Protein AF-A0A9E1QEB3-F1 (afdb_monomer_lite)

Foldseek 3Di:
DDVVVVVVVVVVVVVVVVVVVVVVCVVVCVVVCVVVVVVVVVCPDPDPPDDPDPDDDD

Secondary structure (DSSP, 8-state):
--THHHHHHHHHHHHHHHHHHHHHHHHTTTTHHHHHHHHHHH-------S-TT-----

Structure (mmCIF, N/CA/C/O backbone):
data_AF-A0A9E1QEB3-F1
#
_entry.id   AF-A0A9E1QEB3-F1
#
loop_
_atom_site.group_PDB
_atom_site.id
_atom_site.type_symbol
_atom_site.label_atom_id
_atom_site.label_alt_id
_atom_site.label_comp_id
_atom_site.label_asym_id
_atom_site.label_entity_id
_atom_site.label_seq_id
_atom_site.pdbx_PDB_ins_code
_atom_site.Cartn_x
_atom_site.Cartn_y
_atom_site.Cartn_z
_atom_site.occupancy
_atom_site.B_iso_or_equiv
_atom_site.auth_seq_id
_atom_site.auth_comp_id
_atom_site.auth_asym_id
_atom_site.auth_atom_id
_atom_site.pdbx_PDB_model_num
ATOM 1 N N . MET A 1 1 ? 15.206 -2.925 -27.901 1.00 70.00 1 MET A N 1
ATOM 2 C CA . MET A 1 1 ? 14.788 -2.249 -26.652 1.00 70.00 1 MET A CA 1
ATOM 3 C C . MET A 1 1 ? 14.551 -3.316 -25.597 1.00 70.00 1 MET A C 1
ATOM 5 O O . MET A 1 1 ? 13.821 -4.254 -25.885 1.00 70.00 1 MET A O 1
ATOM 9 N N . ASN A 1 2 ? 15.220 -3.246 -24.443 1.00 90.44 2 ASN A N 1
ATOM 10 C CA . ASN A 1 2 ? 15.094 -4.268 -23.401 1.00 90.44 2 ASN A CA 1
ATOM 11 C C . ASN A 1 2 ? 13.920 -3.923 -22.473 1.00 90.44 2 ASN A C 1
ATOM 13 O O . ASN A 1 2 ? 14.000 -2.953 -21.724 1.00 90.44 2 ASN A O 1
ATOM 17 N N . ILE A 1 3 ? 12.850 -4.719 -22.515 1.00 94.19 3 ILE A N 1
ATOM 18 C CA . ILE A 1 3 ? 11.644 -4.538 -21.690 1.0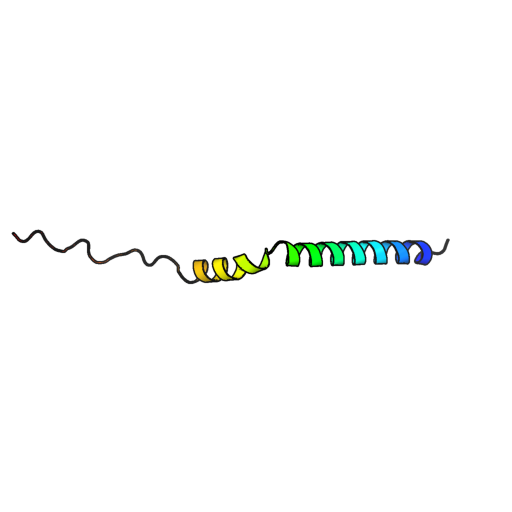0 94.19 3 ILE A CA 1
ATOM 19 C C . ILE A 1 3 ? 11.967 -4.527 -20.186 1.00 94.19 3 ILE A C 1
ATOM 21 O O . ILE A 1 3 ? 11.340 -3.803 -19.417 1.00 94.19 3 ILE A O 1
ATOM 25 N N . ILE A 1 4 ? 13.011 -5.255 -19.773 1.00 96.12 4 ILE A N 1
ATOM 26 C CA . ILE A 1 4 ? 13.449 -5.350 -18.376 1.00 96.12 4 ILE A CA 1
ATOM 27 C C . ILE A 1 4 ? 13.850 -3.974 -17.825 1.00 96.12 4 ILE A C 1
ATOM 29 O O . ILE A 1 4 ? 13.565 -3.675 -16.668 1.00 96.12 4 ILE A O 1
ATOM 33 N N . ALA A 1 5 ? 14.428 -3.101 -18.660 1.00 96.00 5 ALA A N 1
ATOM 34 C CA . ALA A 1 5 ? 14.825 -1.752 -18.251 1.00 96.00 5 ALA A CA 1
ATOM 35 C C . ALA A 1 5 ? 13.629 -0.867 -17.847 1.00 96.00 5 ALA A C 1
ATOM 37 O O . ALA A 1 5 ? 13.807 0.082 -17.091 1.00 96.00 5 ALA A O 1
ATOM 38 N N . ILE A 1 6 ? 12.420 -1.186 -18.321 1.00 95.81 6 ILE A N 1
ATOM 39 C CA . ILE A 1 6 ? 11.174 -0.497 -17.957 1.00 95.81 6 ILE A CA 1
ATOM 40 C C . ILE A 1 6 ? 10.474 -1.227 -16.805 1.00 95.81 6 ILE A C 1
ATOM 42 O O . ILE A 1 6 ? 9.960 -0.595 -15.887 1.00 95.81 6 ILE A O 1
ATOM 46 N N . LEU A 1 7 ? 10.473 -2.562 -16.814 1.00 97.31 7 LEU A N 1
ATOM 47 C CA . LEU A 1 7 ? 9.758 -3.352 -15.809 1.00 97.31 7 LEU A CA 1
ATOM 48 C C . LEU A 1 7 ? 10.364 -3.238 -14.407 1.00 97.31 7 LEU A C 1
ATOM 50 O O . LEU A 1 7 ? 9.610 -3.171 -13.442 1.00 97.31 7 LEU A O 1
ATOM 54 N N . ILE A 1 8 ? 11.693 -3.173 -14.279 1.00 97.12 8 ILE A N 1
ATOM 55 C CA . ILE A 1 8 ? 12.361 -3.016 -12.976 1.00 97.12 8 ILE A CA 1
ATOM 56 C C . ILE A 1 8 ? 11.916 -1.731 -12.254 1.00 97.12 8 ILE A C 1
ATOM 58 O O . ILE A 1 8 ? 11.423 -1.837 -11.129 1.00 97.12 8 ILE A O 1
ATOM 62 N N . PRO A 1 9 ? 12.041 -0.524 -12.843 1.00 97.38 9 PRO A N 1
ATOM 63 C CA . PRO A 1 9 ? 11.631 0.696 -12.155 1.00 97.38 9 PRO A CA 1
ATOM 64 C C . PRO A 1 9 ? 10.124 0.736 -11.893 1.00 97.38 9 PRO A C 1
ATOM 66 O O . PRO A 1 9 ? 9.723 1.186 -10.826 1.00 9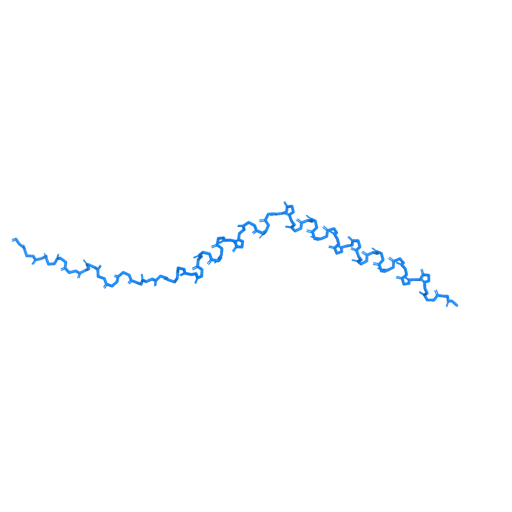7.38 9 PRO A O 1
ATOM 69 N N . VAL A 1 10 ? 9.292 0.215 -12.805 1.00 97.94 10 VAL A N 1
ATOM 70 C CA . VAL A 1 10 ? 7.836 0.126 -12.595 1.00 97.94 10 VAL A CA 1
ATOM 71 C C . VAL A 1 10 ? 7.502 -0.781 -11.409 1.00 97.94 10 VAL A C 1
ATOM 73 O O . VAL A 1 10 ? 6.718 -0.389 -10.549 1.00 97.94 10 VAL A O 1
ATOM 76 N N . ALA A 1 11 ? 8.119 -1.960 -11.313 1.00 98.12 11 ALA A N 1
ATOM 77 C CA . ALA A 1 11 ? 7.896 -2.883 -10.204 1.00 98.12 11 ALA A CA 1
ATOM 78 C C . ALA A 1 11 ? 8.343 -2.289 -8.860 1.00 98.12 11 ALA A C 1
ATOM 80 O O . ALA A 1 11 ? 7.620 -2.403 -7.871 1.00 98.12 11 ALA A O 1
ATOM 81 N N . LEU A 1 12 ? 9.495 -1.608 -8.825 1.00 98.44 12 LEU A N 1
ATOM 82 C CA . LEU A 1 12 ? 9.976 -0.916 -7.626 1.00 98.44 12 LEU A CA 1
ATOM 83 C C . LEU A 1 12 ? 9.047 0.230 -7.212 1.00 98.44 12 LEU 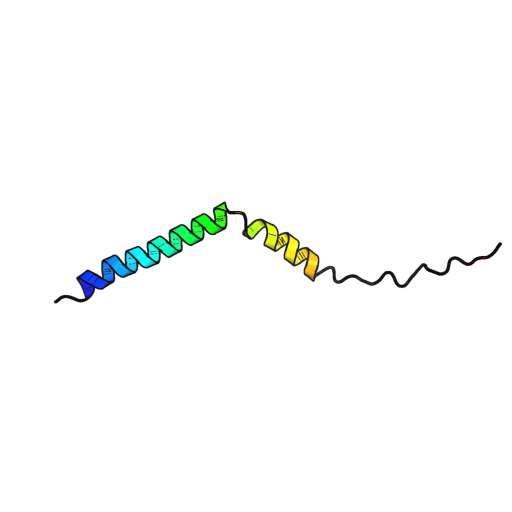A C 1
ATOM 85 O O . LEU A 1 12 ? 8.778 0.386 -6.024 1.00 98.44 12 LEU A O 1
ATOM 89 N N . LEU A 1 13 ? 8.523 0.999 -8.172 1.00 98.50 13 LEU A N 1
ATOM 90 C CA . LEU A 1 13 ? 7.545 2.056 -7.904 1.00 98.50 13 LEU A CA 1
ATOM 91 C C . LEU A 1 13 ? 6.258 1.483 -7.316 1.00 98.50 13 LEU A C 1
ATOM 93 O O . LEU A 1 13 ? 5.802 1.955 -6.281 1.00 98.50 13 LEU A O 1
ATOM 97 N N . LEU A 1 14 ? 5.692 0.450 -7.941 1.00 98.50 14 LEU A N 1
ATOM 98 C CA . LEU A 1 14 ? 4.458 -0.179 -7.470 1.00 98.50 14 LEU A CA 1
ATOM 99 C C . LEU A 1 14 ? 4.639 -0.818 -6.088 1.00 98.50 14 LEU A C 1
ATOM 101 O O . LEU A 1 14 ? 3.810 -0.607 -5.204 1.00 98.50 14 LEU A O 1
ATOM 105 N N . GLY A 1 15 ? 5.745 -1.535 -5.873 1.00 98.44 15 GLY A N 1
ATOM 106 C CA . GLY A 1 15 ? 6.083 -2.107 -4.570 1.00 98.44 15 GLY A CA 1
ATOM 107 C C . GLY A 1 15 ? 6.304 -1.034 -3.501 1.00 98.44 15 GLY A C 1
ATOM 108 O O . GLY A 1 15 ? 5.786 -1.152 -2.393 1.00 98.44 15 GLY A O 1
ATOM 109 N N . GLY A 1 16 ? 7.012 0.045 -3.843 1.00 98.62 16 GLY A N 1
ATOM 110 C CA . GLY A 1 16 ? 7.256 1.179 -2.953 1.00 98.62 16 GLY A CA 1
ATOM 111 C C . GLY A 1 16 ? 5.980 1.933 -2.583 1.00 98.62 16 GLY A C 1
ATOM 112 O O . GLY A 1 16 ? 5.776 2.242 -1.412 1.00 98.62 16 GLY A O 1
ATOM 113 N N . LEU A 1 17 ? 5.089 2.175 -3.548 1.00 98.56 17 LEU A N 1
ATOM 114 C CA . LEU A 1 17 ? 3.779 2.785 -3.309 1.00 98.56 17 LEU A CA 1
ATOM 115 C C . LEU A 1 17 ? 2.909 1.903 -2.408 1.00 98.56 17 LEU A C 1
ATOM 117 O O . LEU A 1 17 ? 2.303 2.410 -1.466 1.00 98.56 17 LEU A O 1
ATOM 121 N N . GLY A 1 18 ? 2.892 0.589 -2.650 1.00 98.00 18 GLY A N 1
ATOM 122 C CA . GLY A 1 18 ? 2.185 -0.369 -1.800 1.00 98.00 18 GLY A CA 1
ATOM 123 C C . GLY A 1 18 ? 2.719 -0.379 -0.368 1.00 98.00 18 GLY A C 1
ATOM 124 O O . GLY A 1 18 ? 1.943 -0.277 0.580 1.00 98.00 18 GLY A O 1
ATOM 125 N N . LEU A 1 19 ? 4.044 -0.421 -0.197 1.00 97.88 19 LEU A N 1
ATOM 126 C CA . LEU A 1 19 ? 4.681 -0.387 1.120 1.00 97.88 19 LEU A CA 1
ATOM 127 C C . LEU A 1 19 ? 4.419 0.937 1.851 1.00 97.88 19 LEU A C 1
ATOM 129 O O . LEU A 1 19 ? 4.095 0.933 3.037 1.00 97.88 19 LEU A O 1
ATOM 133 N N . ALA A 1 20 ? 4.518 2.068 1.152 1.00 97.81 20 ALA A N 1
ATOM 134 C CA . ALA A 1 20 ? 4.224 3.379 1.720 1.00 97.81 20 ALA A CA 1
ATOM 135 C C . ALA A 1 20 ? 2.755 3.487 2.158 1.00 97.81 20 ALA A C 1
ATOM 137 O O . ALA A 1 20 ? 2.482 3.943 3.269 1.00 97.81 20 ALA A O 1
ATOM 138 N N . GLY A 1 21 ? 1.821 3.015 1.327 1.00 96.56 21 GLY A N 1
ATOM 139 C CA . GLY A 1 21 ? 0.398 2.950 1.662 1.00 96.56 21 GLY A CA 1
ATOM 140 C C . GLY A 1 21 ? 0.121 2.042 2.861 1.00 96.56 21 GLY A C 1
ATOM 141 O O . GLY A 1 21 ? -0.642 2.412 3.751 1.00 96.56 21 GLY A O 1
ATOM 142 N N . PHE A 1 22 ? 0.796 0.896 2.941 1.00 94.44 22 PHE A N 1
AT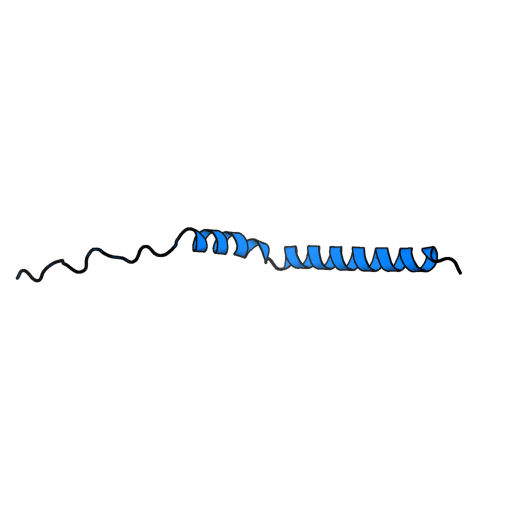OM 143 C CA . PHE A 1 22 ? 0.690 -0.025 4.071 1.00 94.44 22 PHE A CA 1
ATOM 144 C C . PHE A 1 22 ? 1.175 0.608 5.384 1.00 94.44 22 PHE A C 1
ATOM 146 O O . PHE A 1 22 ? 0.452 0.593 6.382 1.00 94.44 22 PHE A O 1
ATOM 153 N N . ILE A 1 23 ? 2.358 1.233 5.380 1.00 95.50 23 ILE A N 1
ATOM 154 C CA . ILE A 1 23 ? 2.902 1.929 6.558 1.00 95.50 23 ILE A CA 1
ATOM 155 C C . ILE A 1 23 ? 1.990 3.091 6.969 1.00 95.50 23 ILE A C 1
ATOM 157 O O . ILE A 1 23 ? 1.747 3.296 8.160 1.00 95.50 23 ILE A O 1
ATOM 161 N N . TRP A 1 24 ? 1.460 3.842 6.000 1.00 94.81 24 TRP A N 1
ATOM 162 C CA . TRP A 1 24 ? 0.483 4.895 6.262 1.00 94.81 24 TRP A CA 1
ATOM 163 C C . TRP A 1 24 ? -0.788 4.337 6.911 1.00 94.81 24 TRP A C 1
ATOM 165 O O . TRP A 1 24 ? -1.231 4.886 7.912 1.00 94.81 24 TRP A O 1
ATOM 175 N N . SER A 1 25 ? -1.319 3.209 6.429 1.00 92.12 25 SER A N 1
ATOM 176 C CA . SER A 1 25 ? -2.512 2.576 7.005 1.00 92.12 25 SER A CA 1
ATOM 177 C C . SER A 1 25 ? -2.318 2.156 8.460 1.00 92.12 25 SER A C 1
ATOM 179 O O . SER A 1 25 ? -3.236 2.328 9.260 1.00 92.12 25 SER A O 1
ATOM 181 N N . ILE A 1 26 ? -1.147 1.611 8.810 1.00 90.19 26 ILE A N 1
ATOM 182 C CA . ILE A 1 26 ? -0.825 1.264 10.202 1.00 90.19 26 ILE A CA 1
ATOM 183 C C . ILE A 1 26 ? -0.755 2.534 11.049 1.00 90.19 26 ILE A C 1
ATOM 185 O O . ILE A 1 26 ? -1.359 2.608 12.114 1.00 90.19 26 ILE A O 1
ATOM 189 N N . ARG A 1 27 ? -0.046 3.562 10.569 1.00 88.94 27 ARG A N 1
ATOM 190 C CA . ARG A 1 27 ? 0.156 4.797 11.336 1.00 88.94 27 ARG A CA 1
ATOM 191 C C . ARG A 1 27 ? -1.109 5.648 11.484 1.00 88.94 27 ARG A C 1
ATOM 193 O O . ARG A 1 27 ? -1.182 6.444 12.413 1.00 88.94 27 ARG A O 1
ATOM 200 N N . SER A 1 28 ? -2.086 5.481 10.600 1.00 88.44 28 SER A N 1
ATOM 201 C CA . SER A 1 28 ? -3.389 6.150 10.673 1.00 88.44 28 SER A CA 1
ATOM 202 C C . SER A 1 28 ? -4.348 5.531 11.698 1.00 88.44 28 SER A C 1
ATOM 204 O O . SER A 1 28 ? -5.462 6.025 11.829 1.00 88.44 28 SER A O 1
ATOM 206 N N . GLY A 1 29 ? -3.962 4.460 12.406 1.00 79.31 29 GLY A N 1
ATOM 207 C CA . GLY A 1 29 ? -4.785 3.868 13.471 1.00 79.31 29 GLY A CA 1
ATOM 208 C C . GLY A 1 29 ? -6.066 3.181 12.982 1.00 79.31 29 GLY A C 1
ATOM 209 O O . GLY A 1 29 ? -6.938 2.867 13.782 1.00 79.31 29 GLY A O 1
ATOM 210 N N . GLN A 1 30 ? -6.202 2.908 11.674 1.00 76.81 30 GLN A N 1
ATOM 211 C CA . GLN A 1 30 ? -7.407 2.261 11.122 1.00 76.81 30 GLN A CA 1
ATOM 212 C C . GLN A 1 30 ? -7.632 0.837 11.653 1.00 76.81 30 GLN A C 1
ATOM 214 O O . GLN A 1 30 ? -8.741 0.320 11.570 1.00 76.81 30 GLN A O 1
ATOM 219 N N . TYR A 1 31 ? -6.590 0.196 12.184 1.00 75.81 31 TYR A N 1
ATOM 220 C CA . TYR A 1 31 ? -6.689 -1.142 12.764 1.00 75.81 31 TYR A CA 1
ATOM 221 C C . TYR A 1 31 ? -7.288 -1.142 14.179 1.00 75.81 31 TYR A C 1
ATOM 223 O O . TYR A 1 31 ? -7.799 -2.176 14.598 1.00 75.81 31 TYR A O 1
ATOM 231 N N . ASP A 1 32 ? -7.293 -0.002 14.878 1.00 74.81 32 ASP A N 1
ATOM 232 C CA . ASP A 1 32 ? -7.802 0.095 16.252 1.00 74.81 32 ASP A CA 1
ATOM 233 C C . ASP A 1 32 ? -9.346 0.078 16.299 1.00 74.81 32 ASP A C 1
ATOM 235 O O . ASP A 1 32 ? -9.942 -0.427 17.248 1.00 74.81 32 ASP A O 1
ATOM 239 N N . ASP A 1 33 ? -10.023 0.566 15.251 1.00 75.06 33 ASP A N 1
ATOM 240 C CA . ASP A 1 33 ? -11.498 0.553 15.157 1.00 75.06 33 ASP A CA 1
ATOM 241 C C . ASP A 1 33 ? -12.069 -0.794 14.658 1.00 75.06 33 ASP A C 1
ATOM 243 O O . ASP A 1 33 ? -13.267 -1.058 14.783 1.00 75.06 33 ASP A O 1
ATOM 247 N N . LEU A 1 34 ? -11.225 -1.707 14.156 1.00 72.31 34 LEU A N 1
ATOM 248 C CA . LEU A 1 34 ? -11.664 -3.058 13.774 1.00 72.31 34 LEU A CA 1
ATOM 249 C C . LEU A 1 34 ? -12.124 -3.875 14.992 1.00 72.31 34 LEU A C 1
ATOM 251 O O . LEU A 1 34 ? -13.102 -4.619 14.905 1.00 72.31 34 LEU A O 1
ATOM 255 N N . GLU A 1 35 ? -11.465 -3.707 16.141 1.00 74.00 35 GLU A N 1
ATOM 256 C CA . GLU A 1 35 ? -11.823 -4.395 17.388 1.00 74.00 35 GLU A CA 1
ATOM 257 C C . GLU A 1 35 ? -13.164 -3.889 17.953 1.00 74.00 35 GLU A C 1
ATOM 259 O O . GLU A 1 35 ? -14.008 -4.675 18.393 1.00 74.00 35 GLU A O 1
ATOM 264 N N . GLY A 1 36 ? -13.416 -2.579 17.856 1.00 75.44 36 GLY A N 1
ATOM 265 C CA . GLY A 1 36 ? -14.700 -1.971 18.212 1.00 75.44 36 GLY A CA 1
ATOM 266 C C . GLY A 1 36 ? -15.842 -2.404 17.288 1.00 75.44 36 GLY A C 1
ATOM 267 O O . GLY A 1 36 ? -16.940 -2.700 17.760 1.00 75.44 36 GLY A O 1
ATOM 268 N N . ALA A 1 37 ? -15.594 -2.497 15.977 1.00 78.12 37 ALA A N 1
ATOM 269 C CA . ALA A 1 37 ? -16.572 -2.997 15.010 1.00 78.12 37 ALA A CA 1
ATOM 270 C C . ALA A 1 37 ? -16.948 -4.469 15.263 1.00 78.12 37 ALA A C 1
ATOM 272 O O . ALA A 1 37 ? -18.130 -4.809 15.228 1.00 78.12 37 ALA A O 1
ATOM 273 N N . ALA A 1 38 ? -15.972 -5.319 15.601 1.00 77.38 38 ALA A N 1
ATOM 274 C CA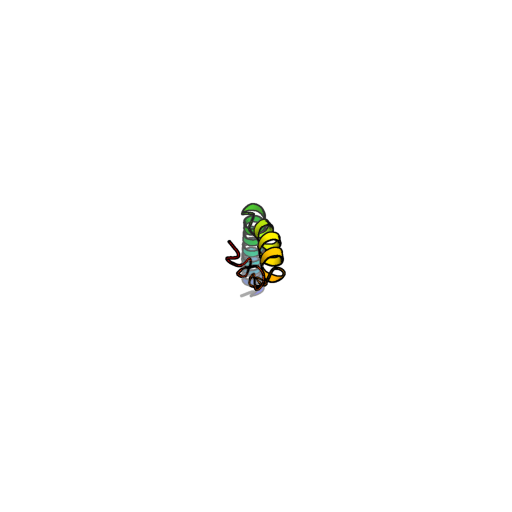 . ALA A 1 38 ? -16.206 -6.719 15.956 1.00 77.38 38 ALA A CA 1
ATOM 275 C C . ALA A 1 38 ? -17.045 -6.881 17.238 1.00 77.38 38 ALA A C 1
ATOM 277 O O . ALA A 1 38 ? -17.888 -7.770 17.329 1.00 77.38 38 ALA A O 1
ATOM 278 N N . ARG A 1 39 ? -16.864 -6.001 18.230 1.00 76.75 39 ARG A N 1
ATOM 279 C CA . ARG A 1 39 ? -17.699 -6.002 19.441 1.00 76.75 39 ARG A CA 1
ATOM 280 C C . ARG A 1 39 ? -19.146 -5.611 19.140 1.00 76.75 39 ARG A C 1
ATOM 282 O O . ARG A 1 39 ? -20.051 -6.188 19.726 1.00 76.75 39 ARG A O 1
ATOM 289 N N . ARG A 1 40 ? -19.362 -4.664 18.222 1.00 76.56 40 ARG A N 1
ATOM 290 C CA . ARG A 1 40 ? -20.703 -4.203 17.828 1.00 76.56 40 ARG A CA 1
ATOM 291 C C . ARG A 1 40 ? -21.495 -5.258 17.052 1.00 76.56 40 ARG A C 1
ATOM 293 O O . ARG A 1 40 ? -22.685 -5.364 17.273 1.00 76.56 40 ARG A O 1
ATOM 300 N N . ILE A 1 41 ? -20.852 -6.057 16.197 1.00 74.69 41 ILE A N 1
ATOM 301 C CA . ILE A 1 41 ? -21.550 -7.109 15.430 1.00 74.69 41 ILE A CA 1
ATOM 302 C C . ILE A 1 41 ? -21.903 -8.354 16.262 1.00 74.69 41 ILE A C 1
ATOM 304 O O . ILE A 1 41 ? -22.764 -9.124 15.862 1.00 74.69 41 ILE A O 1
ATOM 308 N N . LEU A 1 42 ? -21.233 -8.584 17.400 1.00 71.81 42 LEU A N 1
ATOM 309 C CA . LEU A 1 42 ? -21.611 -9.660 18.330 1.00 71.81 42 LEU A CA 1
ATOM 310 C C . LEU A 1 42 ? -22.704 -9.240 19.319 1.00 71.81 42 LEU A C 1
ATOM 312 O O . LEU A 1 42 ? -23.366 -10.107 19.881 1.00 71.81 42 LEU A O 1
ATOM 316 N N . ILE A 1 43 ? -22.853 -7.939 19.562 1.00 69.56 43 ILE A N 1
ATOM 317 C CA . ILE A 1 43 ? -23.917 -7.376 20.390 1.00 69.56 43 ILE A CA 1
ATOM 318 C C . ILE A 1 43 ? -24.991 -6.879 19.419 1.00 69.56 43 ILE A C 1
ATOM 320 O O . ILE A 1 43 ? -25.177 -5.677 19.252 1.00 69.56 43 ILE A O 1
ATOM 324 N N . ASP A 1 44 ? -25.643 -7.806 18.715 1.00 66.12 44 ASP A N 1
ATOM 325 C CA . ASP A 1 44 ? -26.963 -7.502 18.170 1.00 66.12 44 ASP A CA 1
ATOM 326 C C . ASP A 1 44 ? -27.858 -7.220 19.380 1.00 66.12 44 ASP A C 1
ATOM 328 O O . ASP A 1 44 ? -27.907 -8.013 20.321 1.00 66.12 44 ASP A O 1
ATOM 332 N N . GLU A 1 45 ? -28.463 -6.035 19.388 1.00 66.75 45 GLU A N 1
ATOM 333 C CA . GLU A 1 45 ? -29.407 -5.568 20.398 1.00 66.75 45 GLU A CA 1
ATOM 334 C C . GLU A 1 45 ? -30.446 -6.669 20.651 1.00 66.75 45 GLU A C 1
ATOM 336 O O . GLU A 1 45 ? -31.329 -6.891 19.822 1.00 66.75 45 GLU A O 1
ATOM 341 N N . GLU A 1 46 ? -30.350 -7.374 21.785 1.00 65.69 46 GLU A N 1
ATOM 342 C CA . GLU A 1 46 ? -31.539 -7.989 22.365 1.00 65.69 46 GLU A CA 1
ATOM 343 C C . GLU A 1 46 ? -32.473 -6.808 22.655 1.00 65.69 46 GLU A C 1
ATOM 345 O O . GLU A 1 46 ? -32.110 -5.944 23.459 1.00 65.69 46 GLU A O 1
ATOM 350 N N . PRO A 1 47 ? -33.615 -6.671 21.953 1.00 60.00 47 PRO A N 1
ATOM 351 C CA . PRO A 1 47 ? -34.585 -5.670 22.344 1.00 60.00 47 PRO A CA 1
ATOM 352 C C . PRO A 1 47 ? -34.987 -6.007 23.776 1.00 60.00 47 PRO A C 1
ATOM 354 O O . PRO A 1 47 ? -35.294 -7.162 24.067 1.00 60.00 47 PRO A O 1
ATOM 357 N N . ASP A 1 48 ? -34.945 -5.011 24.657 1.00 62.94 48 ASP A N 1
ATOM 358 C CA . ASP A 1 48 ? -35.396 -5.096 26.044 1.00 62.94 48 ASP A CA 1
ATOM 359 C C . ASP A 1 48 ? -36.905 -5.461 26.090 1.00 62.94 48 ASP A C 1
ATOM 361 O O . ASP A 1 48 ? -37.767 -4.621 26.349 1.00 62.94 48 ASP A O 1
ATOM 365 N N . GLU A 1 49 ? -37.257 -6.715 25.795 1.00 64.38 49 GLU A N 1
ATOM 366 C CA . GLU A 1 49 ? -38.598 -7.303 25.889 1.00 64.38 49 GLU A CA 1
ATOM 367 C C . GLU A 1 49 ? -38.819 -7.900 27.288 1.00 64.38 49 GLU A C 1
ATOM 369 O O . GLU A 1 49 ? -39.132 -9.069 27.423 1.00 64.38 49 GLU A O 1
ATOM 374 N N . GLU A 1 50 ? -38.620 -7.125 28.352 1.00 60.31 50 GLU A N 1
ATOM 375 C CA . GLU A 1 50 ? -39.106 -7.413 29.718 1.00 60.31 50 GLU A CA 1
ATOM 376 C C . GLU A 1 50 ? -38.555 -6.289 30.602 1.00 60.31 50 GLU A C 1
ATOM 378 O O . GLU A 1 50 ? -37.379 -6.254 30.938 1.00 60.31 50 GLU A O 1
ATOM 383 N N . LEU A 1 51 ? -39.285 -5.208 30.864 1.00 63.94 51 LEU A N 1
ATOM 384 C CA . LEU A 1 51 ? -39.944 -5.006 32.164 1.00 63.94 51 LEU A CA 1
ATOM 385 C C . LEU A 1 51 ? -40.929 -3.820 32.080 1.00 63.94 51 LEU A C 1
ATOM 387 O O . LEU A 1 51 ? -41.153 -3.084 33.042 1.00 63.94 51 LEU A O 1
ATOM 391 N N . LEU A 1 52 ? -41.562 -3.653 30.916 1.00 68.62 52 LEU A N 1
ATOM 392 C CA . LEU A 1 52 ? -42.779 -2.854 30.749 1.00 68.62 52 LEU A CA 1
ATOM 393 C C . LEU A 1 52 ? -44.008 -3.591 31.323 1.00 68.62 52 LEU A C 1
ATOM 395 O O . LEU A 1 52 ? -45.021 -3.688 30.648 1.00 68.62 52 LEU A O 1
ATOM 399 N N . ASP A 1 53 ? -43.931 -4.137 32.540 1.00 61.56 53 ASP A N 1
ATOM 400 C CA . ASP A 1 53 ? -45.120 -4.582 33.291 1.00 61.56 53 ASP A CA 1
ATOM 401 C C . ASP A 1 53 ? -44.848 -4.734 34.797 1.00 61.56 53 ASP A C 1
ATOM 403 O O . ASP A 1 53 ? -45.193 -5.728 35.432 1.00 61.56 53 ASP A O 1
ATOM 407 N N . VAL A 1 54 ? -44.243 -3.720 35.420 1.00 64.88 54 VAL A N 1
ATOM 408 C CA . VAL A 1 54 ? -44.578 -3.466 36.827 1.00 64.88 54 VAL A CA 1
ATOM 409 C C . VAL A 1 54 ? -45.763 -2.517 36.812 1.00 64.88 54 VAL A C 1
ATOM 411 O O . VAL A 1 54 ? -45.626 -1.307 36.997 1.00 64.88 54 VAL A O 1
ATOM 414 N N . SER A 1 55 ? -46.923 -3.090 36.477 1.00 59.09 55 SER A N 1
ATOM 415 C CA . SER A 1 55 ? -48.202 -2.821 37.127 1.00 5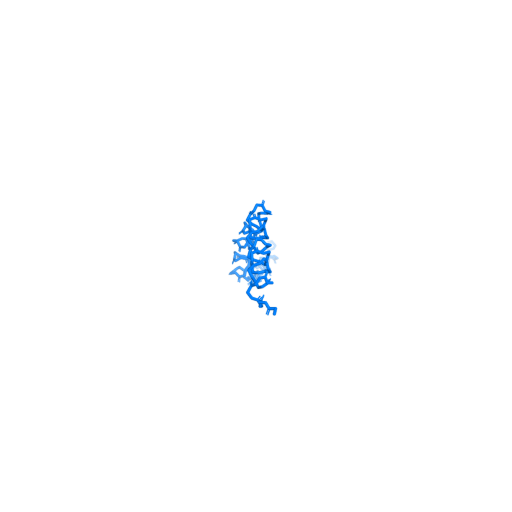9.09 55 SER A CA 1
ATOM 416 C C . SER A 1 55 ? -48.036 -1.797 38.263 1.00 59.09 55 SER A C 1
ATOM 418 O O . SER A 1 55 ? -47.408 -2.061 39.285 1.00 59.09 55 SER A O 1
ATOM 420 N N . GLN A 1 56 ? -48.474 -0.548 38.127 1.00 61.84 56 GLN A N 1
ATOM 421 C CA . GLN A 1 56 ? -49.897 -0.219 38.159 1.00 61.84 56 GLN A CA 1
ATOM 422 C C . GLN A 1 56 ? -50.711 -1.117 39.105 1.00 61.84 56 GLN A C 1
ATOM 424 O O . GLN A 1 56 ? -51.859 -1.430 38.823 1.00 61.84 56 GLN A O 1
ATOM 429 N N . GLU A 1 57 ? -50.168 -1.455 40.275 1.00 57.97 57 GLU A N 1
ATOM 430 C CA . GLU A 1 57 ? -50.975 -1.878 41.416 1.00 57.97 57 GLU A CA 1
ATOM 431 C C . GLU A 1 57 ? -50.615 -1.029 42.639 1.00 57.97 57 GLU A C 1
ATOM 433 O O . GLU A 1 57 ? -49.797 -1.383 43.478 1.00 57.97 57 GLU A O 1
ATOM 438 N N . LYS A 1 58 ? -51.165 0.187 42.589 1.00 49.16 58 LYS A N 1
ATOM 439 C CA . LYS A 1 58 ? -51.798 0.954 43.671 1.00 49.16 58 LYS A CA 1
ATOM 440 C C . LYS A 1 58 ? -51.297 0.786 45.112 1.00 49.16 58 LYS A C 1
ATOM 442 O O . LYS A 1 58 ? -51.532 -0.283 45.710 1.00 49.16 58 LYS A O 1
#

Radius of gyration: 27.21 Å; chains: 1; bounding box: 67×16×70 Å

Sequence (58 aa):
MNIIAILIPVALLLGGLGLAGFIWSIRSGQYDDLEGAARRILIDEEPDEELLDVSQEK

pLDDT: mean 81.34, std 14.66, range [49.16, 98.62]